Protein AF-A0A1R4L0F2-F1 (afdb_monomer_lite)

Secondary structure (DSSP, 8-state):
-HHHHHHHHHHHHHHT------PPP---S-SSHHHHHTTT--TT--SSTTHHHH-GGG----S---------PPPPGGGGG--

pLDDT: mean 75.56, std 12.22, range [39.41, 89.0]

Radius of gyration: 19.01 Å; chains: 1; bounding box: 40×27×51 Å

Sequence (83 aa):
MKKQLISGLALTCALGSFSTFATNGYFTHGYGMTHKGMAGAGVALSEELMSGANNPATFLPNGTQLSLGLELFLLGENTLHQK

Foldseek 3Di:
DVVVVVVVVVVCVVVPPDDDDPQVDDDDLAWDPVCVVVSNDDLPPLPDCSNCVSPVVSRDCPDDDDDDDDDDDDDDPPPSPPD

Structure (mmCIF, N/CA/C/O backbone):
data_AF-A0A1R4L0F2-F1
#
_entry.id   AF-A0A1R4L0F2-F1
#
loop_
_atom_site.group_PDB
_atom_site.id
_atom_site.type_symbol
_atom_site.label_atom_id
_atom_site.label_alt_id
_atom_site.label_comp_id
_atom_site.label_asym_id
_atom_site.label_entity_id
_atom_site.label_seq_id
_atom_site.pdbx_PDB_ins_code
_atom_site.Cartn_x
_atom_site.Cartn_y
_atom_site.Cartn_z
_atom_site.occupancy
_atom_site.B_iso_or_equiv
_atom_site.auth_seq_id
_atom_site.auth_comp_id
_atom_site.auth_asym_id
_atom_site.auth_atom_id
_atom_site.pdbx_PDB_mod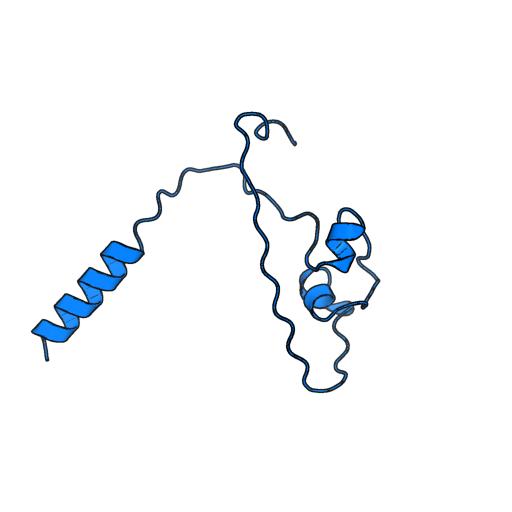el_num
ATOM 1 N N . MET A 1 1 ? 6.426 -13.829 38.153 1.00 59.41 1 MET A N 1
ATOM 2 C CA . MET A 1 1 ? 6.219 -12.772 37.131 1.00 59.41 1 MET A CA 1
ATOM 3 C C . MET A 1 1 ? 7.483 -12.460 36.324 1.00 59.41 1 MET A C 1
ATOM 5 O O . MET A 1 1 ? 7.414 -12.498 35.108 1.00 59.41 1 MET A O 1
ATOM 9 N N . LYS A 1 2 ? 8.654 -12.256 36.951 1.00 57.16 2 LYS A N 1
ATOM 10 C CA . LYS A 1 2 ? 9.923 -11.932 36.256 1.00 57.16 2 LYS A CA 1
ATOM 11 C C . LYS A 1 2 ? 10.342 -12.928 35.154 1.00 57.16 2 LYS A C 1
ATOM 13 O O . LYS A 1 2 ? 10.763 -12.507 34.089 1.00 57.16 2 LYS A O 1
ATOM 18 N N . LYS A 1 3 ? 10.150 -14.238 35.369 1.00 65.00 3 LYS A N 1
ATOM 19 C CA . LYS A 1 3 ? 10.470 -15.285 34.373 1.00 65.00 3 LYS A CA 1
ATOM 20 C C . LYS A 1 3 ? 9.587 -15.229 33.114 1.00 65.00 3 LYS A C 1
ATOM 22 O O . LYS A 1 3 ? 10.072 -15.511 32.029 1.00 65.00 3 LYS A O 1
ATOM 27 N N . GLN A 1 4 ? 8.326 -14.808 33.258 1.00 69.94 4 GLN A N 1
ATOM 28 C CA . GLN A 1 4 ? 7.394 -14.665 32.132 1.00 69.94 4 GLN A CA 1
ATOM 29 C C . GLN A 1 4 ? 7.712 -13.425 31.289 1.00 69.94 4 GLN A C 1
ATOM 31 O O . GLN A 1 4 ? 7.614 -13.465 30.069 1.00 69.94 4 GLN A O 1
ATOM 36 N N . LEU A 1 5 ? 8.176 -12.349 31.933 1.00 69.31 5 LEU A N 1
ATOM 37 C CA . LEU A 1 5 ? 8.640 -11.144 31.240 1.00 69.31 5 LEU A CA 1
ATOM 38 C C . LEU A 1 5 ? 9.913 -11.405 30.426 1.00 69.31 5 LEU A C 1
ATOM 40 O O . LEU A 1 5 ? 10.013 -10.961 29.288 1.00 69.31 5 LEU A O 1
ATOM 44 N N . ILE A 1 6 ? 10.856 -12.174 30.979 1.00 76.38 6 ILE A N 1
ATOM 45 C CA . ILE A 1 6 ? 12.096 -12.546 30.279 1.00 76.38 6 ILE A CA 1
ATOM 46 C C . ILE A 1 6 ? 11.789 -13.467 29.089 1.00 76.38 6 ILE A C 1
ATOM 48 O O . ILE A 1 6 ? 12.326 -13.261 28.005 1.00 76.38 6 ILE A O 1
ATOM 52 N N . SER A 1 7 ? 10.882 -14.436 29.263 1.00 74.88 7 SER A N 1
ATOM 53 C CA . SER A 1 7 ? 10.445 -15.318 28.173 1.00 74.88 7 SER A CA 1
ATOM 54 C C . SER A 1 7 ? 9.722 -14.557 27.059 1.00 74.88 7 SER A C 1
ATOM 56 O O . SER A 1 7 ? 9.962 -14.831 25.886 1.00 74.88 7 SER A O 1
ATOM 58 N N . GLY A 1 8 ? 8.857 -13.599 27.407 1.00 77.69 8 GLY A N 1
ATOM 59 C CA . GLY A 1 8 ? 8.157 -12.770 26.424 1.00 77.69 8 GLY A CA 1
ATOM 60 C C . GLY A 1 8 ? 9.114 -11.884 25.628 1.00 77.69 8 GLY A C 1
ATOM 61 O O . GLY A 1 8 ? 9.017 -11.818 24.408 1.00 77.69 8 GLY A O 1
ATOM 62 N N . LEU A 1 9 ? 10.091 -11.266 26.299 1.00 77.62 9 LEU A N 1
ATOM 63 C CA . LEU A 1 9 ? 11.089 -10.420 25.643 1.00 77.62 9 LEU A CA 1
ATOM 64 C C . LEU A 1 9 ? 12.004 -11.223 24.706 1.00 77.62 9 LEU A C 1
ATOM 66 O O . LEU A 1 9 ? 12.288 -10.779 23.596 1.00 77.62 9 LEU A O 1
ATOM 70 N N . ALA A 1 10 ? 12.414 -12.426 25.117 1.00 78.12 10 ALA A N 1
ATOM 71 C CA . ALA A 1 10 ? 13.210 -13.321 24.280 1.00 78.12 10 ALA A CA 1
ATOM 72 C C . ALA A 1 10 ? 12.450 -13.766 23.018 1.00 78.12 10 ALA A C 1
ATOM 74 O O . ALA A 1 10 ? 13.035 -13.800 21.936 1.00 78.12 10 ALA A O 1
ATOM 75 N N . LEU A 1 11 ? 11.147 -14.048 23.137 1.00 77.88 11 LEU A N 1
ATOM 76 C CA . LEU A 1 11 ? 10.306 -14.414 21.997 1.00 77.88 11 LEU A CA 1
ATOM 77 C C . LEU A 1 11 ? 10.169 -13.253 20.999 1.00 77.88 11 LEU A C 1
ATOM 79 O O . LEU A 1 11 ? 10.321 -13.460 19.798 1.00 77.88 11 LEU A O 1
ATOM 83 N N . THR A 1 12 ? 9.964 -12.024 21.481 1.00 74.75 12 THR A N 1
ATOM 84 C CA . THR A 1 12 ? 9.879 -10.837 20.615 1.00 74.75 12 THR A CA 1
ATOM 85 C C . THR A 1 12 ? 11.204 -10.542 19.904 1.00 74.75 12 THR A C 1
ATOM 87 O O . THR A 1 12 ? 11.200 -10.226 18.718 1.00 74.75 12 THR A O 1
ATOM 90 N N . CYS A 1 13 ? 12.350 -10.688 20.578 1.00 74.38 13 CYS A N 1
ATOM 91 C CA . CYS A 1 13 ? 13.662 -10.492 19.949 1.00 74.38 13 CYS A CA 1
ATOM 92 C C . CYS A 1 13 ? 14.000 -11.581 18.916 1.00 74.38 13 CYS A C 1
ATOM 94 O O . CYS A 1 13 ? 14.579 -11.275 17.872 1.00 74.38 13 CYS A O 1
ATOM 96 N N . ALA A 1 14 ? 13.614 -12.835 19.174 1.00 73.81 14 ALA A N 1
ATOM 97 C CA . ALA A 1 14 ? 13.812 -13.932 18.229 1.00 73.81 14 ALA A CA 1
ATOM 98 C C . ALA A 1 14 ? 12.957 -13.764 16.961 1.00 73.81 14 ALA A C 1
ATOM 100 O O . ALA A 1 14 ? 13.433 -14.033 15.862 1.00 73.81 14 ALA A O 1
ATOM 101 N N . LEU A 1 15 ? 11.725 -13.266 17.100 1.00 73.56 15 LEU A N 1
ATOM 102 C CA . LEU A 1 15 ? 10.829 -12.995 15.970 1.00 73.56 15 LEU A CA 1
ATOM 103 C C . LEU A 1 15 ? 11.140 -11.672 15.247 1.00 73.56 15 LEU A C 1
ATOM 105 O O . LEU A 1 15 ? 10.734 -11.500 14.104 1.00 73.56 15 LEU A O 1
ATOM 109 N N . GLY A 1 16 ? 11.843 -10.739 15.895 1.00 66.75 16 GLY A N 1
ATOM 110 C CA . GLY A 1 16 ? 12.171 -9.418 15.346 1.00 66.75 16 GLY A CA 1
ATOM 111 C C . GLY A 1 16 ? 13.488 -9.343 14.569 1.00 66.75 16 GLY A C 1
ATOM 112 O O . GLY A 1 16 ? 13.833 -8.272 14.073 1.00 66.75 16 GLY A O 1
ATOM 113 N N . SER A 1 17 ? 14.244 -10.440 14.468 1.00 61.69 17 SER A N 1
ATOM 114 C CA . SER A 1 17 ? 15.544 -10.461 13.783 1.00 61.69 17 SER A CA 1
ATOM 115 C C . SER A 1 17 ? 15.374 -10.565 12.264 1.00 61.69 17 SER A C 1
ATOM 117 O O . SER A 1 17 ? 15.678 -11.588 11.656 1.00 61.69 17 SER A O 1
ATOM 119 N N . PHE A 1 18 ? 14.884 -9.494 11.641 1.00 67.00 18 PHE A N 1
ATOM 120 C CA . PHE A 1 18 ? 14.900 -9.344 10.188 1.00 67.00 18 PHE A CA 1
ATOM 121 C C . PHE A 1 18 ? 16.183 -8.629 9.764 1.00 67.00 18 PHE A C 1
ATOM 123 O O . PHE A 1 18 ? 16.515 -7.560 10.273 1.00 67.00 18 PHE A O 1
ATOM 130 N N . SER A 1 19 ? 16.923 -9.232 8.835 1.00 60.75 19 SER A N 1
ATOM 131 C CA . SER A 1 19 ? 18.124 -8.629 8.262 1.00 60.75 19 SER A CA 1
ATOM 132 C C . SER A 1 19 ? 17.733 -7.414 7.418 1.00 60.75 19 SER A C 1
ATOM 134 O O . SER A 1 19 ? 17.180 -7.552 6.328 1.00 60.75 19 SER A O 1
ATOM 136 N N . THR A 1 20 ? 17.982 -6.210 7.931 1.00 61.25 20 THR A N 1
ATOM 137 C CA . THR A 1 20 ? 17.745 -4.962 7.201 1.00 61.25 20 THR A CA 1
ATOM 138 C C . THR A 1 20 ? 18.937 -4.670 6.295 1.00 61.25 20 THR A C 1
ATOM 140 O O . THR A 1 20 ? 19.818 -3.877 6.634 1.00 61.25 20 THR A O 1
ATOM 143 N N . PHE A 1 21 ? 18.982 -5.323 5.135 1.00 59.75 21 PHE A N 1
ATOM 144 C CA . PHE A 1 21 ? 19.792 -4.835 4.024 1.00 59.75 21 PHE A CA 1
ATOM 145 C C . PHE A 1 21 ? 19.150 -3.552 3.490 1.00 59.75 21 PHE A C 1
ATOM 147 O O . PHE A 1 21 ? 17.937 -3.511 3.277 1.00 59.75 21 PHE A O 1
ATOM 154 N N . ALA A 1 22 ? 19.956 -2.510 3.267 1.00 50.00 22 ALA A N 1
ATOM 155 C CA . ALA A 1 22 ? 19.543 -1.316 2.536 1.00 50.00 22 ALA A CA 1
ATOM 156 C C . ALA A 1 22 ? 19.269 -1.700 1.073 1.00 50.00 22 ALA A C 1
ATOM 158 O O . ALA A 1 22 ? 20.108 -1.551 0.190 1.00 50.00 22 ALA A O 1
ATOM 159 N N . THR A 1 23 ? 18.104 -2.288 0.839 1.00 53.88 23 THR A N 1
ATOM 160 C CA . THR A 1 23 ? 17.543 -2.496 -0.488 1.00 53.88 23 THR A CA 1
ATOM 161 C C . THR A 1 23 ? 16.917 -1.172 -0.907 1.00 53.88 23 THR A C 1
ATOM 163 O O . THR A 1 23 ? 16.299 -0.492 -0.085 1.00 53.88 23 THR A O 1
ATOM 166 N N . ASN A 1 24 ? 17.117 -0.752 -2.159 1.00 62.03 24 ASN A N 1
ATOM 167 C CA . ASN A 1 24 ? 16.328 0.339 -2.728 1.00 62.03 24 ASN A CA 1
ATOM 168 C C . ASN A 1 24 ? 14.860 -0.021 -2.473 1.00 62.03 24 ASN A C 1
ATOM 170 O O . ASN A 1 24 ? 14.428 -1.091 -2.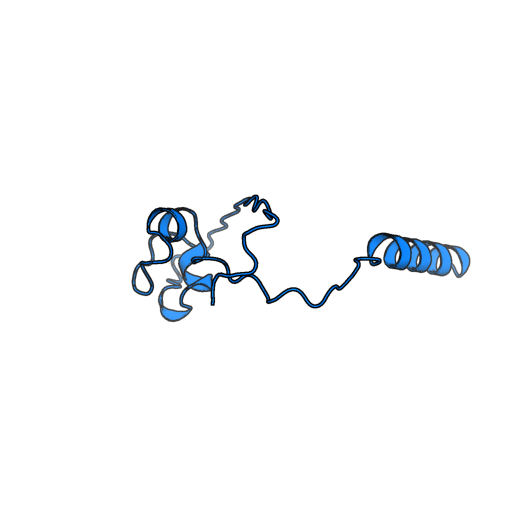900 1.00 62.03 24 ASN A O 1
ATOM 174 N N . GLY A 1 25 ? 14.144 0.777 -1.679 1.00 59.34 25 GLY A N 1
ATOM 175 C CA . GLY A 1 25 ? 12.790 0.420 -1.265 1.00 59.34 25 GLY A CA 1
ATOM 176 C C . GLY A 1 25 ? 11.932 0.142 -2.496 1.00 59.34 25 GLY A C 1
ATOM 177 O O . GLY A 1 25 ? 11.799 1.008 -3.357 1.00 59.34 25 GLY A O 1
ATOM 178 N N . TYR A 1 26 ? 11.380 -1.068 -2.603 1.00 70.44 26 TYR A N 1
ATOM 179 C CA . TYR A 1 26 ? 10.417 -1.376 -3.655 1.00 70.44 26 TYR A CA 1
ATOM 180 C C . TYR A 1 26 ? 9.107 -0.674 -3.317 1.00 70.44 26 TYR A C 1
ATOM 182 O O . TYR A 1 26 ? 8.469 -0.980 -2.310 1.00 70.44 26 TYR A O 1
ATOM 190 N N . PHE A 1 27 ? 8.706 0.272 -4.161 1.00 69.56 27 PHE A N 1
ATOM 191 C CA . PHE A 1 27 ? 7.380 0.866 -4.081 1.00 69.56 27 PHE A CA 1
ATOM 192 C C . PHE A 1 27 ? 6.383 -0.030 -4.810 1.00 69.56 27 PHE A C 1
ATOM 194 O O . PHE A 1 27 ? 6.614 -0.461 -5.939 1.00 69.56 27 PHE A O 1
ATOM 201 N N . THR A 1 28 ? 5.258 -0.318 -4.160 1.00 75.69 28 THR A N 1
ATOM 202 C CA . THR A 1 28 ? 4.154 -1.047 -4.784 1.00 75.69 28 THR A CA 1
ATOM 203 C C . THR A 1 28 ? 3.571 -0.217 -5.930 1.00 75.69 28 THR A C 1
ATOM 205 O O . THR A 1 28 ? 3.344 0.982 -5.755 1.00 75.69 28 THR A O 1
ATOM 208 N N . HIS A 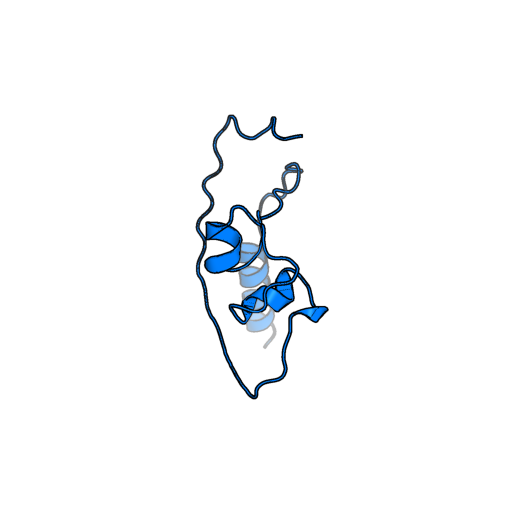1 29 ? 3.256 -0.836 -7.072 1.00 80.62 29 HIS A N 1
ATOM 209 C CA . HIS A 1 29 ? 2.558 -0.170 -8.182 1.00 80.62 29 HIS A CA 1
ATOM 210 C C . HIS A 1 29 ? 1.056 0.005 -7.869 1.00 80.62 29 HIS A C 1
ATOM 212 O O . HIS A 1 29 ? 0.173 -0.690 -8.369 1.00 80.62 29 HIS A O 1
ATOM 218 N N . GLY A 1 30 ? 0.773 0.918 -6.951 1.00 83.44 30 GLY A N 1
ATOM 219 C CA . GLY A 1 30 ? -0.550 1.137 -6.391 1.00 83.44 30 GLY A CA 1
ATOM 220 C C . GLY A 1 30 ? -1.052 0.021 -5.469 1.00 83.44 30 GLY A C 1
ATOM 221 O O . GLY A 1 30 ? -0.531 -1.102 -5.438 1.00 83.44 30 GLY A O 1
ATOM 222 N N . TYR A 1 31 ? -2.061 0.374 -4.677 1.00 85.38 31 TYR A N 1
ATOM 223 C CA . TYR A 1 31 ? -2.664 -0.479 -3.656 1.00 85.38 31 TYR A CA 1
ATOM 224 C C . TYR A 1 31 ? -4.087 -0.844 -4.053 1.00 85.38 31 TYR A C 1
ATOM 226 O O . TYR A 1 31 ? -4.870 0.041 -4.374 1.00 85.38 31 TYR A O 1
ATOM 234 N N . GLY A 1 32 ? -4.415 -2.133 -3.995 1.00 87.19 32 GLY A N 1
ATOM 235 C CA . GLY A 1 32 ? -5.711 -2.632 -4.447 1.00 87.19 32 GLY A CA 1
ATOM 236 C C . GLY A 1 32 ? -5.590 -3.613 -5.602 1.00 87.19 32 GLY A C 1
ATOM 237 O O . GLY A 1 32 ? -4.657 -3.520 -6.398 1.00 87.19 32 GLY A O 1
ATOM 238 N N . MET A 1 33 ? -6.518 -4.563 -5.704 1.00 87.25 33 MET A N 1
ATOM 239 C CA . MET A 1 33 ? -6.567 -5.474 -6.857 1.00 87.25 33 MET A CA 1
ATOM 240 C C . MET A 1 33 ? -6.864 -4.712 -8.156 1.00 87.25 33 MET A C 1
ATOM 242 O O . MET A 1 33 ? -6.298 -5.026 -9.203 1.00 87.25 33 MET A O 1
ATOM 246 N N . THR A 1 34 ? -7.704 -3.683 -8.073 1.00 88.06 34 THR A N 1
ATOM 247 C CA . THR A 1 34 ? -8.155 -2.851 -9.194 1.00 88.06 34 THR A CA 1
ATOM 248 C C . THR A 1 34 ? -7.018 -1.956 -9.677 1.00 88.06 34 THR A C 1
ATOM 250 O O . THR A 1 34 ? -6.601 -2.063 -10.831 1.00 88.06 34 THR A O 1
ATOM 253 N N . HIS A 1 35 ? -6.408 -1.168 -8.781 1.00 87.56 35 HIS A N 1
ATOM 254 C CA . HIS A 1 35 ? -5.272 -0.300 -9.125 1.00 87.56 35 HIS A CA 1
ATOM 255 C C . HIS A 1 35 ? -4.074 -1.101 -9.636 1.00 87.56 35 HIS A C 1
ATOM 257 O O . HIS A 1 35 ? -3.441 -0.692 -10.607 1.00 87.56 35 HIS A O 1
ATOM 263 N N . LYS A 1 36 ? -3.785 -2.278 -9.061 1.00 87.94 36 LYS A N 1
ATOM 264 C CA . LYS A 1 36 ? -2.715 -3.159 -9.564 1.00 87.94 36 LYS A CA 1
ATOM 265 C C . LYS A 1 36 ? -3.027 -3.744 -10.936 1.00 87.94 36 LYS A C 1
ATOM 267 O O . LYS A 1 36 ? -2.132 -3.779 -11.777 1.00 87.94 36 LYS A O 1
ATOM 272 N N . GLY A 1 37 ? -4.276 -4.143 -11.188 1.00 86.81 37 GLY A N 1
ATOM 273 C CA . GLY A 1 37 ? -4.733 -4.563 -12.518 1.00 86.81 37 GLY A CA 1
ATOM 274 C C . GLY A 1 37 ? -4.569 -3.467 -13.576 1.00 86.81 37 GLY A C 1
ATOM 275 O O . GLY A 1 37 ? -4.334 -3.763 -14.744 1.00 86.81 37 GLY A O 1
ATOM 276 N N . MET A 1 38 ? -4.601 -2.201 -13.154 1.00 89.00 38 MET A N 1
ATOM 277 C CA . MET A 1 38 ? -4.363 -1.021 -13.988 1.00 89.00 38 MET A CA 1
ATOM 278 C C . MET A 1 38 ? -2.898 -0.542 -13.992 1.00 89.00 38 MET A C 1
ATOM 280 O O . MET A 1 38 ? -2.632 0.606 -14.349 1.00 89.00 38 MET A O 1
ATOM 284 N N . ALA A 1 39 ? -1.942 -1.380 -13.576 1.00 86.81 39 ALA A N 1
ATOM 285 C CA . ALA A 1 39 ? -0.518 -1.036 -13.461 1.00 86.81 39 ALA A CA 1
ATOM 286 C C . ALA A 1 39 ? -0.218 0.169 -12.536 1.00 86.81 39 ALA A C 1
ATOM 288 O O . ALA A 1 39 ? 0.757 0.893 -12.729 1.00 86.81 39 ALA A O 1
ATOM 289 N N . GLY A 1 40 ? -1.055 0.391 -11.520 1.00 83.19 40 GLY A N 1
ATOM 290 C CA . GLY A 1 40 ? -0.949 1.493 -10.559 1.00 83.19 40 GLY A CA 1
ATOM 291 C C . GLY A 1 40 ? -1.695 2.770 -10.961 1.00 83.19 40 GLY A C 1
ATOM 292 O O . GLY A 1 40 ? -1.642 3.758 -10.226 1.00 83.19 40 GLY A O 1
ATOM 293 N N . ALA A 1 41 ? -2.397 2.777 -12.099 1.00 84.50 41 ALA A N 1
ATOM 294 C CA . ALA A 1 41 ? -3.277 3.881 -12.474 1.00 84.50 41 ALA A CA 1
ATOM 295 C C . ALA A 1 41 ? -4.564 3.899 -11.624 1.00 84.50 41 ALA A C 1
ATOM 297 O O . ALA A 1 41 ? -4.883 2.940 -10.926 1.00 84.50 41 ALA A O 1
ATOM 298 N N . GLY A 1 42 ? -5.310 5.008 -11.681 1.00 81.81 42 GLY A N 1
ATOM 299 C CA . GLY A 1 42 ? -6.582 5.141 -10.957 1.00 81.81 42 GLY A CA 1
ATOM 300 C C . GLY A 1 42 ? -6.525 5.988 -9.683 1.00 81.81 42 GLY A C 1
ATOM 301 O O . GLY A 1 42 ? -7.323 5.788 -8.778 1.00 81.81 42 GLY A O 1
ATOM 302 N N . VAL A 1 43 ? -5.628 6.979 -9.606 1.00 82.81 43 VAL A N 1
ATOM 303 C CA . VAL A 1 43 ? -5.519 7.908 -8.457 1.00 82.81 43 VAL A CA 1
ATOM 304 C C . VAL A 1 43 ? -6.821 8.662 -8.130 1.00 82.81 43 VAL A C 1
ATOM 306 O O . VAL A 1 43 ? -6.996 9.116 -7.005 1.00 82.81 43 VAL A O 1
ATOM 309 N N . ALA A 1 44 ? -7.727 8.808 -9.100 1.00 85.56 44 ALA A N 1
ATOM 310 C CA . ALA A 1 44 ? -9.037 9.442 -8.933 1.00 85.56 44 ALA A CA 1
ATOM 311 C C . ALA A 1 44 ? -10.199 8.430 -8.858 1.00 85.56 44 ALA A C 1
ATOM 313 O O . ALA A 1 44 ? -11.355 8.839 -8.789 1.00 85.56 44 ALA A O 1
ATOM 314 N N . LEU A 1 45 ? -9.904 7.128 -8.910 1.00 84.75 45 LEU A N 1
ATOM 315 C CA . LEU A 1 45 ? -10.898 6.059 -8.888 1.00 84.75 45 LEU A CA 1
ATOM 316 C C . LEU A 1 45 ? -11.049 5.519 -7.460 1.00 84.75 45 LEU A C 1
ATOM 318 O O . LEU A 1 45 ? -10.062 5.130 -6.836 1.00 84.75 45 LEU A O 1
ATOM 322 N N . SER A 1 46 ? -12.292 5.484 -6.969 1.00 85.19 46 SER A N 1
ATOM 323 C CA . SER A 1 46 ? -12.703 4.904 -5.677 1.00 85.19 46 SER A CA 1
ATOM 324 C C . SER A 1 46 ? -13.374 3.537 -5.864 1.00 85.19 46 SER A C 1
ATOM 326 O O . SER A 1 46 ? -14.477 3.313 -5.366 1.00 85.19 46 SER A O 1
ATOM 328 N N . GLU A 1 47 ? -12.769 2.639 -6.640 1.00 85.50 47 GLU A N 1
ATOM 329 C CA . GLU A 1 47 ? -13.388 1.346 -6.984 1.00 85.50 47 GLU A CA 1
ATOM 330 C C . GLU A 1 47 ? -13.354 0.329 -5.834 1.00 85.50 47 GLU A C 1
ATOM 332 O O . GLU A 1 47 ? -14.247 -0.508 -5.722 1.00 85.50 47 GLU A O 1
ATOM 337 N N . GLU A 1 48 ? -12.368 0.421 -4.939 1.00 84.44 48 GLU A N 1
ATOM 338 C CA . GLU A 1 48 ? -12.250 -0.450 -3.765 1.00 84.44 48 GLU A CA 1
ATOM 339 C C . GLU A 1 48 ? -11.865 0.319 -2.495 1.00 84.44 48 GLU A C 1
ATOM 341 O O . GLU A 1 48 ? -11.388 1.452 -2.551 1.00 84.44 48 GLU A O 1
ATOM 346 N N . LEU A 1 49 ? -12.008 -0.299 -1.321 1.00 86.56 49 LEU A N 1
ATOM 347 C CA . LEU A 1 49 ? -11.670 0.354 -0.050 1.00 86.56 49 LEU A CA 1
ATOM 348 C C . LEU A 1 49 ? -10.168 0.688 0.064 1.00 86.56 49 LEU A C 1
ATOM 350 O O . LEU A 1 49 ? -9.795 1.691 0.671 1.00 86.56 49 LEU A O 1
ATOM 354 N N . MET A 1 50 ? -9.310 -0.120 -0.570 1.00 86.50 50 MET A N 1
ATOM 355 C CA . MET A 1 50 ? -7.861 0.103 -0.648 1.00 86.50 50 MET A CA 1
ATOM 356 C C . MET A 1 50 ? -7.465 1.301 -1.527 1.00 86.50 50 MET A C 1
ATOM 358 O O . MET A 1 50 ? -6.336 1.772 -1.395 1.00 86.50 50 MET A O 1
ATOM 362 N N . SER A 1 51 ? -8.388 1.886 -2.309 1.00 87.06 51 SER A N 1
ATOM 363 C CA . SER A 1 51 ? -8.140 3.130 -3.069 1.00 87.06 51 SER A CA 1
ATOM 364 C C . SER A 1 51 ? -7.666 4.268 -2.161 1.00 87.06 51 SER A C 1
ATOM 366 O O . SER A 1 51 ? -6.797 5.050 -2.543 1.00 87.06 51 SER A O 1
ATOM 368 N N . GLY A 1 52 ? -8.164 4.316 -0.916 1.00 84.62 52 GLY A N 1
ATOM 369 C CA . GLY A 1 52 ? -7.751 5.304 0.083 1.00 84.62 52 GLY A CA 1
ATOM 370 C C . GLY A 1 52 ? -6.260 5.240 0.438 1.00 84.62 52 GLY A C 1
ATOM 371 O O . GLY A 1 52 ? -5.676 6.266 0.777 1.00 84.62 52 GLY A O 1
ATOM 372 N N . ALA A 1 53 ? -5.623 4.070 0.307 1.00 87.19 53 ALA A N 1
ATOM 373 C CA . ALA A 1 53 ? -4.175 3.924 0.473 1.00 87.19 53 ALA A CA 1
ATOM 374 C C . ALA A 1 53 ? -3.391 4.497 -0.721 1.00 87.19 53 ALA A C 1
ATOM 376 O O . ALA A 1 53 ? -2.239 4.896 -0.566 1.00 87.19 53 ALA A O 1
ATOM 377 N N . ASN A 1 54 ? -4.015 4.566 -1.902 1.00 86.88 54 ASN A N 1
ATOM 378 C CA . ASN A 1 54 ? -3.434 5.156 -3.106 1.00 86.88 54 ASN A CA 1
ATOM 379 C C . ASN A 1 54 ? -3.650 6.678 -3.167 1.00 86.88 54 ASN A C 1
ATOM 381 O O . ASN A 1 54 ? -2.768 7.421 -3.592 1.00 86.88 54 ASN A O 1
ATOM 385 N N . ASN A 1 55 ? -4.821 7.149 -2.733 1.00 88.00 55 ASN A N 1
ATOM 386 C CA . ASN A 1 55 ? -5.149 8.564 -2.595 1.00 88.00 55 ASN A CA 1
ATOM 387 C C . ASN A 1 55 ? -6.195 8.750 -1.482 1.00 88.00 55 ASN A C 1
ATOM 389 O O . ASN A 1 55 ? -7.344 8.343 -1.668 1.00 88.00 55 ASN A O 1
ATOM 393 N N . PRO A 1 56 ? -5.878 9.432 -0.369 1.00 86.12 56 PRO A N 1
ATOM 394 C CA . PRO A 1 56 ? -6.814 9.598 0.742 1.00 86.12 56 PRO A CA 1
ATOM 395 C C . PRO A 1 56 ? -8.094 10.359 0.355 1.00 86.12 56 PRO A C 1
ATOM 397 O O . PRO A 1 56 ? -9.128 10.150 0.982 1.00 86.12 56 PRO A O 1
ATOM 400 N N . ALA A 1 57 ? -8.074 11.183 -0.701 1.00 87.00 57 ALA A N 1
ATOM 401 C CA . ALA A 1 57 ? -9.269 11.873 -1.199 1.00 87.00 57 ALA A CA 1
ATOM 402 C C . ALA A 1 57 ? -10.289 10.926 -1.861 1.00 87.00 57 ALA A C 1
ATOM 404 O O . ALA A 1 57 ? -11.458 11.277 -1.984 1.00 87.00 57 ALA A O 1
ATOM 405 N N . THR A 1 58 ? -9.859 9.728 -2.273 1.00 85.38 58 THR A N 1
ATOM 406 C CA . THR A 1 58 ? -10.744 8.681 -2.817 1.00 85.38 58 THR A CA 1
ATOM 407 C C . THR A 1 58 ? -11.434 7.872 -1.719 1.00 85.38 58 THR A C 1
ATOM 409 O O . THR A 1 58 ? -12.292 7.038 -2.012 1.00 85.38 58 THR A O 1
ATOM 412 N N . PHE A 1 59 ? -11.099 8.102 -0.447 1.00 84.38 59 PHE A N 1
ATOM 413 C CA . PHE A 1 59 ? -11.800 7.458 0.651 1.00 84.38 59 PHE A CA 1
ATOM 414 C C . PHE A 1 59 ? -13.197 8.068 0.804 1.00 84.38 59 PHE A C 1
ATOM 416 O O . PHE A 1 59 ? -13.360 9.194 1.273 1.00 84.38 59 PHE A O 1
ATOM 423 N N . LEU A 1 60 ? -14.213 7.309 0.400 1.00 78.06 60 LEU A N 1
ATOM 424 C CA . LEU A 1 60 ? -15.611 7.703 0.521 1.00 78.06 60 LEU A CA 1
ATOM 425 C C . LEU A 1 60 ? -16.207 7.059 1.792 1.00 78.06 60 LEU A C 1
ATOM 427 O O . LEU A 1 60 ? -16.193 5.829 1.915 1.00 78.06 60 LEU A O 1
ATOM 431 N N . PRO A 1 61 ? -16.711 7.847 2.763 1.00 68.00 61 PRO A N 1
ATOM 432 C CA . PRO A 1 61 ? -17.237 7.339 4.029 1.00 68.00 61 PRO A CA 1
ATOM 433 C C . PRO A 1 61 ? -18.647 6.750 3.847 1.00 68.00 61 PRO A C 1
ATOM 435 O O . PRO A 1 61 ? -19.646 7.332 4.261 1.00 68.00 61 PRO A O 1
ATOM 438 N N . ASN A 1 62 ? -18.743 5.573 3.230 1.00 70.19 62 ASN A 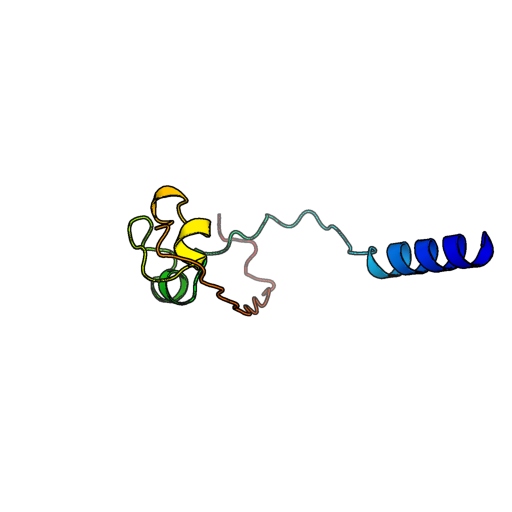N 1
ATOM 439 C CA . ASN A 1 62 ? -20.022 4.968 2.831 1.00 70.19 62 ASN A CA 1
ATOM 440 C C . ASN A 1 62 ? -20.483 3.895 3.835 1.00 70.19 62 ASN A C 1
ATOM 442 O O . ASN A 1 62 ? -20.980 2.841 3.445 1.00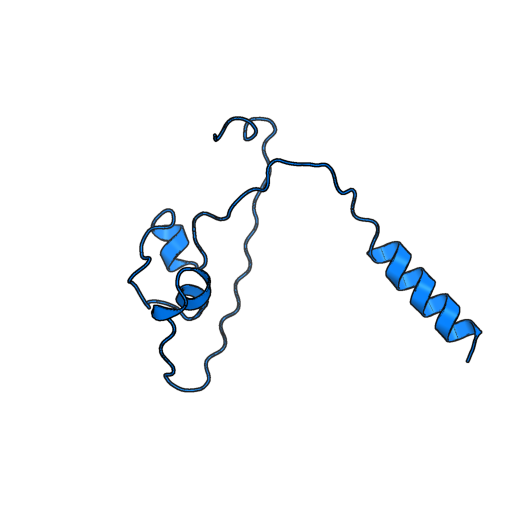 70.19 62 ASN A O 1
ATOM 446 N N . GLY A 1 63 ? -20.285 4.140 5.133 1.00 79.06 63 GLY A N 1
ATOM 447 C CA . GLY A 1 63 ? -20.508 3.159 6.201 1.00 79.06 63 GLY A CA 1
ATOM 448 C C . GLY A 1 63 ? -19.272 2.311 6.524 1.00 79.06 63 GLY A C 1
ATOM 449 O O . GLY A 1 63 ? -18.159 2.615 6.096 1.00 79.06 63 GLY A O 1
ATOM 450 N N . THR A 1 64 ? -19.458 1.255 7.320 1.00 83.62 64 THR A N 1
ATOM 451 C CA . THR A 1 64 ? -18.363 0.383 7.772 1.00 83.62 64 THR A CA 1
ATOM 452 C C . THR A 1 64 ? -18.124 -0.729 6.759 1.00 83.62 64 THR A C 1
ATOM 454 O O . THR A 1 64 ? -18.941 -1.636 6.621 1.00 83.62 64 THR A O 1
ATOM 457 N N . GLN A 1 65 ? -16.987 -0.678 6.072 1.00 83.00 65 GLN A N 1
ATOM 458 C CA . GLN A 1 65 ? -16.530 -1.723 5.158 1.00 83.00 65 GLN A CA 1
ATOM 459 C C . GLN A 1 65 ? -15.134 -2.184 5.585 1.00 83.00 65 GLN A C 1
ATOM 461 O O . GLN A 1 65 ? -14.346 -1.391 6.097 1.00 83.00 65 GLN A O 1
ATOM 466 N N . LEU A 1 66 ? -14.839 -3.470 5.394 1.00 87.56 66 LEU A N 1
ATOM 467 C CA . LEU A 1 66 ? -13.530 -4.060 5.662 1.00 87.56 66 LEU A CA 1
ATOM 468 C C . LEU A 1 66 ? -13.106 -4.874 4.441 1.00 87.56 66 LEU A C 1
ATOM 470 O O . LEU A 1 66 ? -13.830 -5.766 4.003 1.00 87.56 66 LEU A O 1
ATOM 474 N N . SER A 1 67 ? -11.928 -4.563 3.911 1.00 84.00 67 SER A N 1
ATOM 475 C CA . SER A 1 67 ? -11.321 -5.263 2.781 1.00 84.00 67 SER A CA 1
ATOM 476 C C . SER A 1 67 ? -9.987 -5.855 3.217 1.00 84.00 67 SER A C 1
ATOM 478 O O . SER A 1 67 ? -9.204 -5.197 3.899 1.00 84.00 67 SER A O 1
ATOM 480 N N . LEU A 1 68 ? -9.745 -7.110 2.838 1.00 88.75 68 LEU A N 1
ATOM 481 C CA . LEU A 1 68 ? -8.516 -7.845 3.119 1.00 88.75 68 LEU A CA 1
ATOM 482 C C . LEU A 1 68 ? -7.968 -8.379 1.798 1.00 88.75 68 LEU A C 1
ATOM 484 O O . LEU A 1 68 ? -8.706 -8.986 1.024 1.00 88.75 68 LEU A O 1
ATOM 488 N N . GLY A 1 69 ? -6.680 -8.165 1.557 1.00 83.62 69 GLY A N 1
ATOM 489 C CA . GLY A 1 69 ? -5.972 -8.659 0.383 1.00 83.62 69 GLY A CA 1
ATOM 490 C C . GLY A 1 69 ? -4.621 -9.231 0.786 1.00 83.62 69 GLY A C 1
ATOM 491 O O . GLY A 1 69 ? -3.998 -8.753 1.734 1.00 83.62 69 GLY A O 1
ATOM 492 N N . LEU A 1 70 ? -4.180 -10.263 0.071 1.00 88.69 70 LEU A N 1
ATOM 493 C CA . LEU A 1 70 ? -2.847 -10.836 0.207 1.00 88.69 70 LEU A CA 1
ATOM 494 C C . LEU A 1 70 ? -2.113 -10.635 -1.116 1.00 88.69 70 LEU A C 1
ATOM 496 O O . LEU A 1 70 ? -2.631 -10.995 -2.170 1.00 88.69 70 LEU A O 1
ATOM 500 N N . GLU A 1 71 ? -0.908 -10.086 -1.053 1.00 82.38 71 GLU A N 1
ATOM 501 C CA . GLU A 1 71 ? -0.045 -9.914 -2.214 1.00 82.38 71 GLU A CA 1
ATOM 502 C C . GLU A 1 71 ? 1.270 -10.647 -1.979 1.00 82.38 71 GLU A C 1
ATOM 504 O O . GLU A 1 71 ? 1.862 -10.556 -0.902 1.00 82.38 71 GLU A O 1
ATOM 509 N N . LEU A 1 72 ? 1.727 -11.366 -3.004 1.00 85.25 72 LEU A N 1
ATOM 510 C CA . LEU A 1 72 ? 3.038 -11.990 -3.020 1.00 85.25 72 LEU A CA 1
ATOM 511 C C . LEU A 1 72 ? 3.886 -11.322 -4.099 1.00 85.25 72 LEU A C 1
ATOM 513 O O . LEU A 1 72 ? 3.592 -11.436 -5.287 1.00 85.25 72 LEU A O 1
ATOM 517 N N . PHE A 1 73 ? 4.954 -10.654 -3.678 1.00 78.81 73 PHE A N 1
ATOM 518 C CA . PHE A 1 73 ? 5.978 -10.127 -4.570 1.00 78.81 73 PHE A CA 1
ATOM 519 C C . PHE A 1 73 ? 7.215 -11.021 -4.499 1.00 78.81 73 PHE A C 1
ATOM 521 O O . PHE A 1 73 ? 7.724 -11.307 -3.415 1.00 78.81 73 PHE A O 1
ATOM 528 N N . LEU A 1 74 ? 7.692 -11.469 -5.659 1.00 80.50 74 LEU A N 1
ATOM 529 C CA . LEU A 1 74 ? 8.890 -12.291 -5.776 1.00 80.50 74 LEU A CA 1
ATOM 530 C C . LEU A 1 74 ? 10.043 -11.417 -6.268 1.00 80.50 74 LEU A C 1
ATOM 532 O O . LEU A 1 74 ? 9.986 -10.860 -7.363 1.00 80.50 74 LEU A O 1
ATOM 536 N N . LEU A 1 75 ? 11.094 -11.309 -5.456 1.00 68.44 75 LEU A N 1
ATOM 537 C CA . LEU A 1 75 ? 12.297 -10.562 -5.802 1.00 68.44 75 LEU A CA 1
ATOM 538 C C . LEU A 1 75 ? 13.165 -11.390 -6.759 1.00 68.44 75 LEU A C 1
ATOM 540 O O . LEU A 1 75 ? 13.634 -12.468 -6.396 1.00 68.44 75 LEU A O 1
ATOM 544 N N . GLY A 1 76 ? 13.390 -10.884 -7.971 1.00 63.88 76 GLY A N 1
ATOM 545 C CA . GLY A 1 76 ? 14.360 -11.452 -8.906 1.00 63.88 76 GLY A CA 1
ATOM 546 C C . GLY A 1 76 ? 15.701 -10.7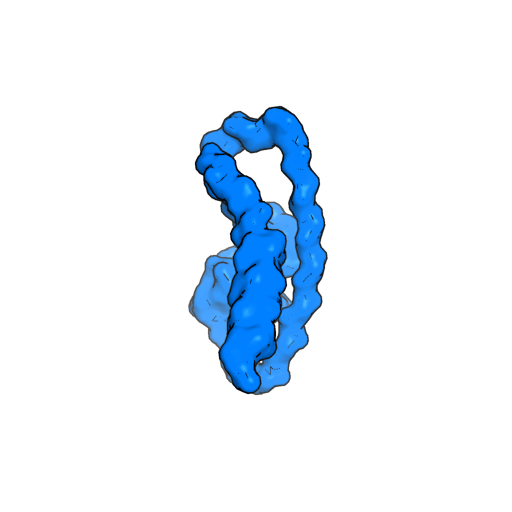29 -8.801 1.00 63.88 76 GLY A C 1
ATOM 547 O O . GLY A 1 76 ? 15.730 -9.512 -8.668 1.00 63.88 76 GLY A O 1
ATOM 548 N N . GLU A 1 77 ? 16.822 -11.441 -8.928 1.00 65.00 77 GLU A N 1
ATOM 549 C CA . GLU A 1 77 ? 18.178 -10.848 -8.911 1.00 65.00 77 GLU A CA 1
ATOM 550 C C . GLU A 1 77 ? 18.347 -9.655 -9.882 1.00 65.00 77 GLU A C 1
ATOM 552 O O . GLU A 1 77 ? 19.127 -8.741 -9.628 1.00 65.00 77 GLU A O 1
ATOM 557 N N . ASN A 1 78 ? 17.562 -9.617 -10.966 1.00 55.94 78 ASN A N 1
ATOM 558 C CA . ASN A 1 78 ? 17.631 -8.604 -12.022 1.00 55.94 78 ASN A CA 1
ATOM 559 C C . ASN A 1 78 ? 16.774 -7.346 -11.787 1.00 55.94 78 ASN A C 1
ATOM 561 O O . ASN A 1 78 ? 16.796 -6.434 -12.613 1.00 55.94 78 ASN A O 1
ATOM 565 N N . THR A 1 79 ? 16.000 -7.253 -10.703 1.00 53.91 79 THR A N 1
ATOM 566 C CA . THR A 1 79 ? 15.087 -6.110 -10.494 1.00 53.91 79 THR A CA 1
ATOM 567 C C . THR A 1 79 ? 15.768 -4.880 -9.878 1.00 53.91 79 THR A C 1
ATOM 569 O O . THR A 1 79 ? 15.122 -3.856 -9.676 1.00 53.91 79 THR A O 1
ATOM 572 N N . LEU A 1 80 ? 17.091 -4.925 -9.668 1.00 54.47 80 LEU A N 1
ATOM 573 C CA . LEU A 1 80 ? 17.897 -3.848 -9.070 1.00 54.47 80 LEU A CA 1
ATOM 574 C C . LEU A 1 80 ? 18.085 -2.613 -9.981 1.00 54.47 80 LEU A C 1
ATOM 576 O O . LEU A 1 80 ? 18.705 -1.638 -9.561 1.00 54.47 80 LEU A O 1
ATOM 580 N N . HIS A 1 81 ? 17.564 -2.641 -11.212 1.00 47.00 81 HIS A N 1
ATOM 581 C CA . HIS A 1 81 ? 17.796 -1.613 -12.234 1.00 47.00 81 HIS A CA 1
ATOM 582 C C . HIS A 1 81 ? 16.604 -0.698 -12.543 1.00 47.00 81 HIS A C 1
ATOM 584 O O . HIS A 1 81 ? 16.749 0.190 -13.382 1.00 47.00 81 HIS A O 1
ATOM 590 N N . GLN A 1 82 ? 15.449 -0.870 -11.895 1.00 46.06 82 GLN A N 1
ATOM 591 C CA . GLN A 1 82 ? 14.305 0.013 -12.144 1.00 46.06 82 GLN A CA 1
ATOM 592 C C . GLN A 1 82 ? 14.469 1.316 -11.346 1.00 46.06 82 GLN A C 1
ATOM 594 O O . GLN A 1 82 ? 14.065 1.409 -10.187 1.00 46.06 82 GLN A O 1
ATOM 599 N N . LYS A 1 83 ? 15.154 2.276 -11.978 1.00 39.41 83 LYS A N 1
ATOM 600 C CA . LYS A 1 83 ? 15.319 3.674 -11.564 1.00 39.41 83 LYS A CA 1
ATOM 601 C C . LYS A 1 83 ? 14.220 4.542 -12.170 1.00 39.41 83 LYS A C 1
ATOM 603 O O . LYS A 1 83 ? 13.939 4.346 -13.371 1.00 39.41 83 LYS A O 1
#